Protein AF-A0A3M2ALV7-F1 (afdb_monomer)

Sequence (116 aa):
MKDRSLATRAAGAVLLAASIRTLFSGIVAEPADLADPVRGAEAVLPDLQHDGWLRLSWLPGLGPERARQVVAARARLSVRLTPERLALLPGVGERTAAEIAAWYRRGGRGPPARPG

Secondary structure (DSSP, 8-state):
--SHHHHHHHHHHHHHHHHHHHHHHTS----TTTT-TTTSSS-----TTTS-HHHHHTSTTTHHHHHHHHHHHHTT-SS---GGGGGGSTT--HHHHHHHHHHHHTTS-SPPPPP-

Solvent-accessible surface area (backbone atoms only — not comparable to full-atom values): 6932 Å² total; per-residue (Å²): 140,73,66,67,65,55,55,54,51,52,52,49,51,53,51,51,53,52,50,54,52,56,64,62,70,67,74,69,73,75,57,68,50,72,74,27,84,88,78,28,70,84,58,75,70,76,48,79,77,75,55,55,32,75,69,44,19,66,40,42,73,36,36,62,68,40,15,44,42,47,59,64,48,52,79,73,46,96,58,87,63,44,50,79,52,39,39,78,39,83,84,36,49,63,67,40,16,52,53,35,32,53,30,56,75,55,65,62,55,72,84,74,50,71,90,127

Radius of gyration: 23.33 Å; Cα contacts (8 Å, |Δi|>4): 100; chains: 1; bounding box: 55×29×68 Å

Nearest PDB structures (foldseek):
  8dss-assembly1_B  TM=8.441E-01  e=1.852E-01  Geobacillus stearothermophilus ATCC 7953
  3bzk-assembly1_A  TM=8.410E-01  e=4.439E-01  Pseudomonas aeruginosa
  2edu-assembly1_A  TM=7.894E-01  e=7.501E-01  Homo sapiens
  2oce-assembly1_A  TM=8.376E-01  e=1.128E+00  Pseudomonas aeruginosa PAO1
  5ol9-assembly1_A  TM=7.805E-01  e=1.128E+00  Homo sapiens

Foldseek 3Di:
DPPVVVVVVVVVVVVVVVVVVVVVVPPPPVVVQCLDLVRHDQDPPDQLLDDALSSVCQQAPCHNPNSNQSVVCSVVDPDRDDLCCSCVGPPQHNVSSVSRNVCVVVSNDDDGHDDD

Mean predicted aligned error: 14.22 Å

pLDDT: mean 73.64, std 16.15, range [42.44, 92.0]

Structure (mmCIF, N/CA/C/O backbone):
data_AF-A0A3M2ALV7-F1
#
_entry.id   AF-A0A3M2ALV7-F1
#
loop_
_atom_site.group_PDB
_atom_site.id
_atom_site.type_symbol
_atom_site.label_atom_id
_atom_site.label_alt_id
_atom_site.label_comp_id
_atom_site.label_asym_id
_atom_site.label_entity_id
_atom_site.label_seq_id
_atom_site.pdbx_PDB_ins_code
_atom_site.Cartn_x
_atom_site.Cartn_y
_atom_site.Cartn_z
_atom_site.occupancy
_atom_site.B_iso_or_equiv
_atom_site.auth_seq_id
_atom_site.auth_comp_id
_atom_site.auth_asym_id
_atom_site.auth_atom_id
_atom_site.pdbx_PDB_model_num
ATOM 1 N N . MET A 1 1 ? 38.992 -4.687 -55.582 1.00 53.00 1 MET A N 1
ATOM 2 C CA . MET A 1 1 ? 37.516 -4.581 -55.744 1.00 53.00 1 MET A CA 1
ATOM 3 C C . MET A 1 1 ? 36.721 -5.281 -54.618 1.00 53.00 1 MET A C 1
ATOM 5 O O . MET A 1 1 ? 35.574 -5.636 -54.848 1.00 53.00 1 MET A O 1
ATOM 9 N N . LYS A 1 2 ? 37.261 -5.462 -53.396 1.00 54.00 2 LYS A N 1
ATOM 10 C CA . LYS A 1 2 ? 36.605 -6.256 -52.326 1.00 54.00 2 LYS A CA 1
ATOM 11 C C . LYS A 1 2 ? 35.976 -5.408 -51.199 1.00 54.00 2 LYS A C 1
ATOM 13 O O . LYS A 1 2 ? 35.088 -5.892 -50.510 1.00 54.00 2 LYS A O 1
ATOM 18 N N . ASP A 1 3 ? 36.338 -4.127 -51.092 1.00 56.25 3 ASP A N 1
ATOM 19 C CA . ASP A 1 3 ? 35.966 -3.276 -49.944 1.00 56.25 3 ASP A CA 1
ATOM 20 C C . ASP A 1 3 ? 34.577 -2.625 -50.030 1.00 56.25 3 ASP A C 1
ATOM 22 O O . ASP A 1 3 ? 33.947 -2.350 -49.011 1.00 56.25 3 ASP A O 1
ATOM 26 N N . ARG A 1 4 ? 34.035 -2.426 -51.240 1.00 55.34 4 ARG A N 1
ATOM 27 C CA . ARG A 1 4 ? 32.738 -1.739 -51.415 1.00 55.34 4 ARG A CA 1
ATOM 28 C C . ARG A 1 4 ? 31.553 -2.557 -50.885 1.00 55.34 4 ARG A C 1
ATOM 30 O O . ARG A 1 4 ? 30.586 -1.977 -50.413 1.00 55.34 4 ARG A O 1
ATOM 37 N N . SER A 1 5 ? 31.646 -3.890 -50.903 1.00 58.34 5 SER A N 1
ATOM 38 C CA . SER A 1 5 ? 30.572 -4.784 -50.435 1.00 58.34 5 SER A CA 1
ATOM 39 C C . SER A 1 5 ? 30.409 -4.778 -48.908 1.00 58.34 5 SER A C 1
ATOM 41 O O . SER A 1 5 ? 29.289 -4.902 -48.413 1.00 58.34 5 SER A O 1
ATOM 43 N N . LEU A 1 6 ? 31.501 -4.589 -48.158 1.00 58.56 6 LEU A N 1
ATOM 44 C CA . LEU A 1 6 ? 31.463 -4.498 -46.695 1.00 58.56 6 LEU A CA 1
ATOM 45 C C . LEU A 1 6 ? 30.834 -3.180 -46.235 1.00 58.56 6 LEU A C 1
ATOM 47 O O . LEU A 1 6 ? 29.984 -3.189 -45.346 1.00 58.56 6 LEU A O 1
ATOM 51 N N . ALA A 1 7 ? 31.176 -2.073 -46.899 1.00 60.19 7 ALA A N 1
ATOM 52 C CA . ALA A 1 7 ? 30.609 -0.760 -46.601 1.00 60.19 7 ALA A CA 1
ATOM 53 C C . ALA A 1 7 ? 29.082 -0.727 -46.796 1.00 60.19 7 ALA A C 1
ATOM 55 O O . ALA A 1 7 ? 28.360 -0.218 -45.941 1.00 60.19 7 ALA A O 1
ATOM 56 N N . THR A 1 8 ? 28.565 -1.332 -47.872 1.00 63.22 8 THR A N 1
ATOM 57 C CA . THR A 1 8 ? 27.117 -1.365 -48.146 1.00 63.22 8 THR A CA 1
ATOM 58 C C . THR A 1 8 ? 26.344 -2.218 -47.136 1.00 63.22 8 THR A C 1
ATOM 60 O O . THR A 1 8 ? 25.243 -1.848 -46.733 1.00 63.22 8 THR A O 1
ATOM 63 N N . ARG A 1 9 ? 26.918 -3.337 -46.673 1.00 58.91 9 ARG A N 1
ATOM 64 C CA . ARG A 1 9 ? 26.288 -4.200 -45.656 1.00 58.91 9 ARG A CA 1
ATOM 65 C C . ARG A 1 9 ? 26.292 -3.550 -44.274 1.00 58.91 9 ARG A C 1
ATOM 67 O O . ARG A 1 9 ? 25.289 -3.627 -43.570 1.00 58.91 9 ARG A O 1
ATOM 74 N N . ALA A 1 10 ? 27.382 -2.870 -43.920 1.00 64.81 10 ALA A N 1
ATOM 75 C CA . ALA A 1 10 ? 27.474 -2.108 -42.679 1.00 64.81 10 ALA A CA 1
ATOM 76 C C . ALA A 1 10 ? 26.472 -0.942 -42.662 1.00 64.81 10 ALA A C 1
ATOM 78 O O . ALA A 1 10 ? 25.736 -0.784 -41.691 1.00 64.81 10 ALA A O 1
ATOM 79 N N . ALA A 1 11 ? 26.369 -0.185 -43.759 1.00 65.56 11 ALA A N 1
ATOM 80 C CA . ALA A 1 11 ? 25.396 0.899 -43.884 1.00 65.56 11 ALA A CA 1
ATOM 81 C C . ALA A 1 11 ? 23.945 0.394 -43.779 1.00 65.56 11 ALA A C 1
ATOM 83 O O . ALA A 1 11 ? 23.135 0.992 -43.073 1.00 65.56 11 ALA A O 1
ATOM 84 N N . GLY A 1 12 ? 23.629 -0.742 -44.413 1.00 65.31 12 GLY A N 1
ATOM 85 C CA . GLY A 1 12 ? 22.311 -1.374 -44.310 1.00 65.31 12 GLY A CA 1
ATOM 86 C C . GLY A 1 12 ? 21.969 -1.836 -42.889 1.00 65.31 12 GLY A C 1
ATOM 87 O O . GLY A 1 12 ? 20.850 -1.621 -42.430 1.00 65.31 12 GLY A O 1
ATOM 88 N N . ALA A 1 13 ? 22.933 -2.411 -42.163 1.00 67.62 13 ALA A N 1
ATOM 89 C CA . ALA A 1 13 ? 22.735 -2.844 -40.780 1.00 67.62 13 ALA A CA 1
ATOM 90 C C . ALA A 1 13 ? 22.515 -1.663 -39.818 1.00 67.62 13 ALA A C 1
ATOM 92 O O . ALA A 1 13 ? 21.657 -1.738 -38.939 1.00 67.62 13 ALA A O 1
ATOM 93 N N . VAL A 1 14 ? 23.243 -0.556 -40.007 1.00 69.50 14 VAL A N 1
ATOM 94 C CA . VAL A 1 14 ? 23.081 0.664 -39.200 1.00 69.50 14 VAL A CA 1
ATOM 95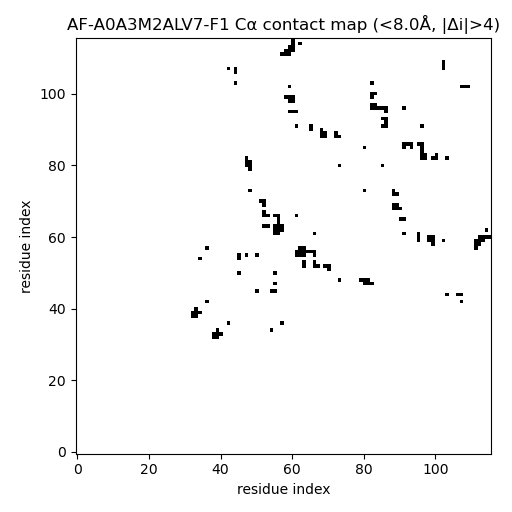 C C . VAL A 1 14 ? 21.720 1.313 -39.449 1.00 69.50 14 VAL A C 1
ATOM 97 O O . VAL A 1 14 ? 21.043 1.689 -38.494 1.00 69.50 14 VAL A O 1
ATOM 100 N N . LEU A 1 15 ? 21.280 1.384 -40.709 1.00 67.75 15 LEU A N 1
ATOM 101 C CA . LEU A 1 15 ? 19.948 1.886 -41.055 1.00 67.75 15 LEU A CA 1
ATOM 102 C C . LEU A 1 15 ? 18.842 1.010 -40.458 1.00 67.75 15 LEU A C 1
ATOM 104 O O . LEU A 1 15 ? 17.938 1.544 -39.824 1.00 67.75 15 LEU A O 1
ATOM 108 N N . LEU A 1 16 ? 18.950 -0.317 -40.564 1.00 66.88 16 LEU A N 1
ATOM 109 C CA . LEU A 1 16 ? 17.968 -1.242 -39.991 1.00 66.88 16 LEU A CA 1
ATOM 110 C C . LEU A 1 16 ? 17.880 -1.115 -38.460 1.00 66.88 16 LEU A C 1
ATOM 112 O O . LEU A 1 16 ? 16.783 -1.040 -37.906 1.00 66.88 16 LEU A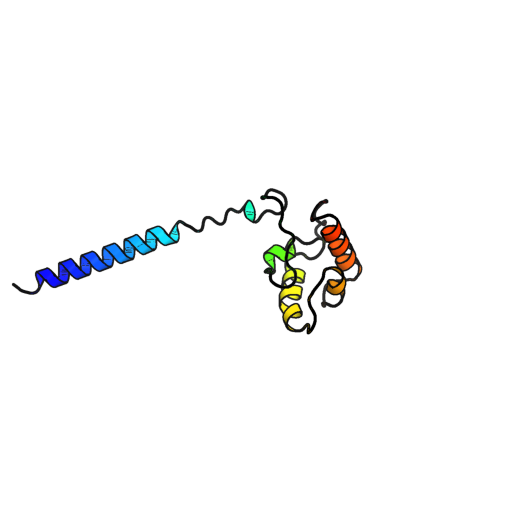 O 1
ATOM 116 N N . ALA A 1 17 ? 19.024 -1.036 -37.774 1.00 66.44 17 ALA A N 1
ATOM 117 C CA . ALA A 1 17 ? 19.069 -0.848 -36.325 1.00 66.44 17 ALA A CA 1
ATOM 118 C C . ALA A 1 17 ? 18.473 0.507 -35.897 1.00 66.44 17 ALA A C 1
ATOM 120 O O . ALA A 1 17 ? 17.740 0.576 -34.907 1.00 66.44 17 ALA A O 1
ATOM 121 N N . ALA A 1 18 ? 18.726 1.574 -36.662 1.00 61.72 18 ALA A N 1
ATOM 122 C CA . ALA A 1 18 ? 18.131 2.885 -36.421 1.00 61.72 18 ALA A CA 1
ATOM 123 C C . ALA A 1 18 ? 16.605 2.873 -36.639 1.00 61.72 18 ALA A C 1
ATOM 125 O O . ALA A 1 18 ? 15.860 3.425 -35.828 1.00 61.72 18 ALA A O 1
ATOM 126 N N . SER A 1 19 ? 16.108 2.189 -37.674 1.00 59.97 19 SER A N 1
ATOM 127 C CA . SER A 1 19 ? 14.668 2.071 -37.939 1.00 59.97 19 SER A CA 1
ATOM 128 C C . SER A 1 19 ? 13.933 1.302 -36.839 1.00 59.97 19 SER A C 1
ATOM 130 O O . SER A 1 19 ? 12.911 1.779 -36.348 1.00 59.97 19 SER A O 1
ATOM 132 N N . ILE A 1 20 ? 14.478 0.166 -36.384 1.00 64.12 20 ILE A N 1
ATOM 133 C CA . ILE A 1 20 ? 13.897 -0.624 -35.283 1.00 64.12 20 ILE A CA 1
ATOM 134 C C . ILE A 1 20 ? 1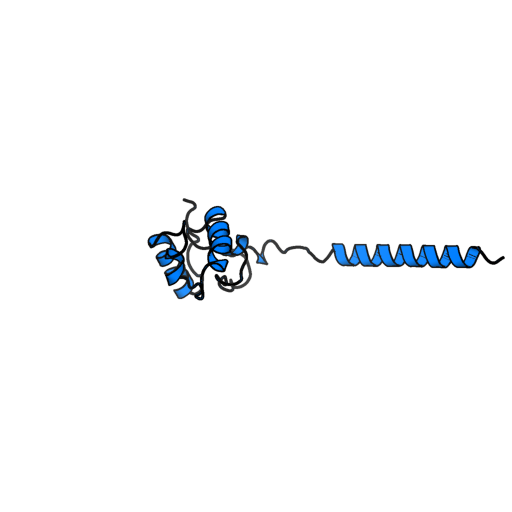3.827 0.209 -33.998 1.00 64.12 20 ILE A C 1
ATOM 136 O O . ILE A 1 20 ? 12.806 0.202 -33.310 1.00 64.12 20 ILE A O 1
ATOM 140 N N . ARG A 1 21 ? 14.878 0.983 -33.698 1.00 56.25 21 ARG A N 1
ATOM 141 C CA . ARG A 1 21 ? 14.908 1.863 -32.523 1.00 56.25 21 ARG A CA 1
ATOM 142 C C . ARG A 1 21 ? 13.837 2.953 -32.584 1.00 56.25 21 ARG A C 1
ATOM 144 O O . ARG A 1 21 ? 13.231 3.255 -31.563 1.00 56.25 21 ARG A O 1
ATOM 151 N N . THR A 1 22 ? 13.560 3.494 -33.767 1.00 59.06 22 THR A N 1
ATOM 152 C CA . THR A 1 22 ? 12.552 4.553 -33.935 1.00 59.06 22 THR A CA 1
ATOM 153 C C . THR A 1 22 ? 11.125 4.000 -33.820 1.00 59.06 22 THR A C 1
ATOM 155 O O . THR A 1 22 ? 10.271 4.629 -33.204 1.00 59.06 22 THR A O 1
ATOM 158 N N . LEU A 1 23 ? 10.880 2.787 -34.329 1.00 56.22 23 LEU A N 1
ATOM 159 C CA . LEU A 1 23 ? 9.601 2.078 -34.189 1.00 56.22 23 LEU A CA 1
ATOM 160 C C . LEU A 1 23 ? 9.290 1.677 -32.739 1.00 56.22 23 LEU A C 1
ATOM 162 O O . LEU A 1 23 ? 8.133 1.720 -32.333 1.00 56.22 23 LEU A O 1
ATOM 166 N N . PHE A 1 24 ? 10.303 1.335 -31.938 1.00 53.28 24 PHE A N 1
ATOM 167 C CA . PHE A 1 24 ? 10.099 0.965 -30.531 1.00 53.28 24 PHE A CA 1
ATOM 168 C C . PHE A 1 24 ? 9.965 2.164 -29.580 1.00 53.28 24 PHE A C 1
ATOM 170 O O . PHE A 1 24 ? 9.335 2.039 -28.533 1.00 53.28 24 PHE A O 1
ATOM 177 N N . SER A 1 25 ? 10.514 3.333 -29.924 1.00 51.78 25 SER A N 1
ATOM 178 C CA . SER A 1 25 ? 10.426 4.528 -29.069 1.00 51.78 25 SER A CA 1
ATOM 179 C C . SER A 1 25 ? 9.071 5.248 -29.118 1.00 51.78 25 SER A C 1
ATOM 181 O O . SER A 1 25 ? 8.817 6.086 -28.261 1.00 51.78 25 SER A O 1
ATOM 183 N N . GLY A 1 26 ? 8.196 4.927 -30.078 1.00 48.41 26 GLY A N 1
ATOM 184 C CA . GLY A 1 26 ? 6.879 5.563 -30.229 1.00 48.41 26 GLY A CA 1
ATOM 185 C C . GLY A 1 26 ? 5.700 4.848 -29.552 1.00 48.41 26 GLY A C 1
ATOM 186 O O . GLY A 1 26 ? 4.604 5.396 -29.544 1.00 48.41 26 GLY A O 1
ATOM 187 N N . ILE A 1 27 ? 5.887 3.643 -28.992 1.00 52.50 27 ILE A N 1
ATOM 188 C CA . ILE A 1 27 ? 4.790 2.780 -28.483 1.00 52.50 27 ILE A CA 1
ATOM 189 C C . ILE A 1 27 ? 4.621 2.877 -26.952 1.00 52.50 27 ILE A C 1
ATOM 191 O O . ILE A 1 27 ? 3.928 2.081 -26.331 1.00 52.50 27 ILE A O 1
ATOM 195 N N . VAL A 1 28 ? 5.199 3.893 -26.310 1.00 49.69 28 VAL A N 1
ATOM 196 C CA . VAL A 1 28 ? 4.859 4.222 -24.915 1.00 49.69 28 VAL A CA 1
ATOM 197 C C . VAL A 1 28 ? 4.344 5.652 -24.859 1.00 49.6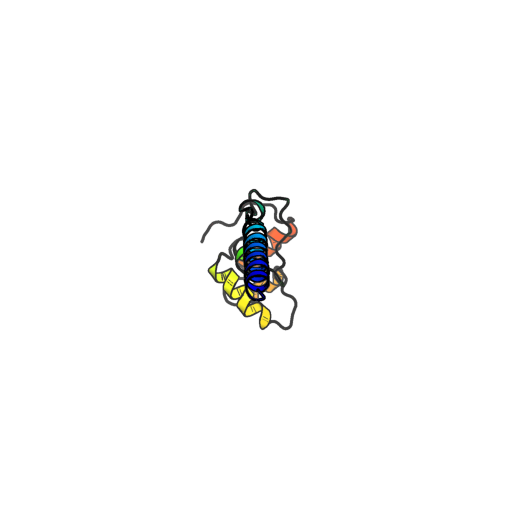9 28 VAL A C 1
ATOM 199 O O . VAL A 1 28 ? 4.919 6.530 -24.224 1.00 49.69 28 VAL A O 1
ATOM 202 N N . ALA A 1 29 ? 3.234 5.900 -25.550 1.00 48.69 29 ALA A N 1
ATOM 203 C CA . ALA A 1 29 ? 2.283 6.852 -25.006 1.00 48.69 29 ALA A CA 1
ATOM 204 C C . ALA A 1 29 ? 1.707 6.170 -23.762 1.00 48.69 29 ALA A C 1
ATOM 206 O O . ALA A 1 29 ? 0.836 5.319 -23.897 1.00 48.69 29 ALA A O 1
ATOM 207 N N . GLU A 1 30 ? 2.251 6.460 -22.577 1.00 53.78 30 GLU A N 1
ATOM 208 C CA . GLU A 1 30 ? 1.537 6.230 -21.317 1.00 53.78 30 GLU A CA 1
ATOM 209 C C . GLU A 1 30 ? 0.222 7.003 -21.455 1.00 53.78 30 GLU A C 1
ATOM 211 O O . GLU A 1 30 ? 0.255 8.239 -21.488 1.00 53.78 30 GLU A O 1
ATOM 216 N N . PRO A 1 31 ? -0.928 6.336 -21.641 1.00 51.84 31 PRO A N 1
ATOM 217 C CA . PRO A 1 31 ? -2.180 7.055 -21.699 1.00 51.84 31 PRO A CA 1
ATOM 218 C C . PRO A 1 31 ? -2.425 7.533 -20.273 1.00 51.84 31 PRO A C 1
ATOM 220 O O . PRO A 1 31 ? -2.851 6.763 -19.412 1.00 51.84 31 PRO A O 1
ATOM 223 N N . ALA A 1 32 ? -2.107 8.802 -20.021 1.00 56.56 32 ALA A N 1
ATOM 224 C CA . ALA A 1 32 ? -2.286 9.457 -18.729 1.00 56.56 32 ALA A CA 1
ATOM 225 C C . ALA A 1 32 ? -3.707 9.244 -18.169 1.00 56.56 32 ALA A C 1
ATOM 227 O O . ALA A 1 32 ? -3.891 9.218 -16.958 1.00 56.56 32 ALA A O 1
ATOM 228 N N . ASP A 1 33 ? -4.678 9.000 -19.055 1.00 53.94 33 ASP A N 1
ATOM 229 C CA . ASP A 1 33 ? -6.064 8.699 -18.719 1.00 53.94 33 ASP A CA 1
ATOM 230 C C . ASP A 1 33 ? -6.308 7.255 -18.229 1.00 53.94 33 ASP A C 1
ATOM 232 O O . ASP A 1 33 ? -7.202 7.060 -17.416 1.00 53.94 33 ASP A O 1
ATOM 236 N N . LEU A 1 34 ? -5.531 6.229 -18.627 1.00 50.47 34 LEU A N 1
ATOM 237 C CA . LEU A 1 34 ? -5.655 4.881 -18.015 1.00 50.47 34 LEU A CA 1
ATOM 238 C C . LEU A 1 34 ? -5.098 4.851 -16.589 1.00 50.47 34 LEU A C 1
ATOM 240 O O . LEU A 1 34 ? -5.522 4.037 -15.770 1.00 50.47 34 LEU A O 1
ATOM 244 N N . ALA A 1 35 ? -4.139 5.731 -16.307 1.00 52.72 35 ALA A N 1
ATOM 245 C CA . ALA A 1 35 ? -3.591 5.947 -14.979 1.00 52.72 35 ALA A CA 1
ATOM 246 C C . ALA A 1 35 ? -4.398 6.985 -14.175 1.00 52.72 35 ALA A C 1
ATOM 248 O O . ALA A 1 35 ? -4.014 7.314 -13.060 1.00 52.72 35 ALA A O 1
ATOM 249 N N . ASP A 1 36 ? -5.505 7.517 -14.695 1.00 57.94 36 ASP A N 1
ATOM 250 C CA . ASP A 1 36 ? -6.398 8.367 -13.913 1.00 57.94 36 ASP A CA 1
ATOM 251 C C . ASP A 1 36 ? -7.510 7.493 -13.302 1.00 57.94 36 ASP A C 1
ATOM 253 O O . ASP A 1 36 ? -8.414 7.063 -14.014 1.00 57.94 36 ASP A O 1
ATOM 257 N N . PRO A 1 37 ? -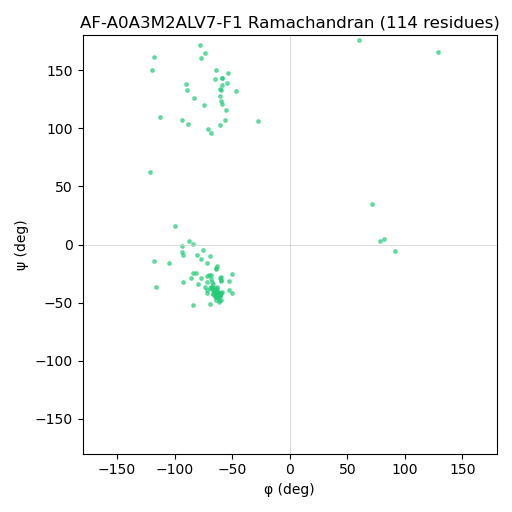7.516 7.217 -11.988 1.00 55.62 37 PRO A N 1
ATOM 258 C CA . PRO A 1 37 ? -8.579 6.429 -11.360 1.00 55.62 37 PRO A CA 1
ATOM 259 C C . PRO A 1 37 ? -9.930 7.166 -11.308 1.00 55.62 37 PRO A C 1
ATOM 261 O O . PRO A 1 37 ? -10.935 6.558 -10.941 1.00 55.62 37 PRO A O 1
ATOM 264 N N . VAL A 1 38 ? -9.962 8.468 -11.623 1.00 55.03 38 VAL A N 1
ATOM 265 C CA . VAL A 1 38 ? -11.172 9.303 -11.674 1.00 55.03 38 VAL A CA 1
ATOM 266 C C . VAL A 1 38 ? -11.769 9.340 -13.085 1.00 55.03 38 VAL A C 1
ATOM 268 O O . VAL A 1 38 ? -12.990 9.439 -13.213 1.00 55.03 38 VAL A O 1
ATOM 271 N N . ARG A 1 39 ? -10.939 9.265 -14.137 1.00 46.94 39 ARG A N 1
ATOM 272 C CA . ARG A 1 39 ? -11.362 9.403 -15.551 1.00 46.94 39 ARG A CA 1
ATOM 273 C C . ARG A 1 39 ? -11.115 8.174 -16.433 1.00 46.94 39 ARG A C 1
ATOM 275 O O . ARG A 1 39 ? -11.662 8.116 -17.533 1.00 46.94 39 ARG A O 1
ATOM 282 N N . GLY A 1 40 ? -10.313 7.221 -15.973 1.00 50.16 40 GLY A N 1
ATOM 283 C CA . GLY A 1 40 ? -9.912 6.027 -16.708 1.00 50.16 40 GLY A CA 1
ATOM 284 C C . GLY A 1 40 ? -10.972 4.930 -16.758 1.00 50.16 40 GLY A C 1
ATOM 285 O O . GLY A 1 40 ? -12.010 4.994 -16.097 1.00 50.16 40 GLY A O 1
ATOM 286 N N . ALA A 1 41 ? -10.697 3.904 -17.570 1.00 48.38 41 ALA A N 1
ATOM 287 C CA . ALA A 1 41 ? -11.525 2.703 -17.663 1.00 48.38 41 ALA A CA 1
ATOM 288 C C . ALA A 1 41 ? -11.743 2.071 -16.275 1.00 48.38 41 ALA A C 1
ATOM 290 O O . ALA A 1 41 ? -10.861 2.155 -15.422 1.00 48.38 41 ALA A O 1
ATOM 291 N N . GLU A 1 42 ? -12.918 1.457 -16.075 1.00 52.28 42 GLU A N 1
ATOM 292 C CA . GLU A 1 42 ? -13.418 0.872 -14.819 1.00 52.28 42 GLU A CA 1
ATOM 293 C C . GLU A 1 42 ? -12.279 0.406 -13.895 1.00 52.28 42 GLU A C 1
ATOM 295 O O . GLU A 1 42 ? -11.576 -0.562 -14.193 1.00 52.28 42 GLU A O 1
ATOM 300 N N . ALA A 1 43 ? -12.033 1.164 -12.819 1.00 56.41 43 ALA A N 1
ATOM 301 C CA . ALA A 1 43 ? -10.822 1.029 -12.023 1.00 56.41 43 ALA A CA 1
ATOM 302 C C . ALA A 1 43 ? -10.723 -0.380 -11.427 1.00 56.41 43 ALA A C 1
ATOM 304 O O . ALA A 1 43 ? -11.361 -0.703 -10.423 1.00 56.41 43 ALA A O 1
ATOM 305 N N . VAL A 1 44 ? -9.876 -1.218 -12.028 1.00 69.50 44 VAL A N 1
ATOM 306 C CA . VAL A 1 44 ? -9.408 -2.449 -11.398 1.00 69.50 44 VAL A CA 1
ATOM 307 C C . VAL A 1 44 ? -8.805 -2.032 -10.060 1.00 69.50 44 VAL A C 1
ATOM 309 O O . VAL A 1 44 ? -7.829 -1.271 -10.033 1.00 69.50 44 VAL A O 1
ATOM 312 N N . LEU A 1 45 ? -9.425 -2.487 -8.966 1.00 79.75 45 LEU A N 1
ATOM 313 C CA . LEU A 1 45 ? -8.976 -2.211 -7.603 1.00 79.75 45 LEU A CA 1
ATOM 314 C C . LEU A 1 45 ? -7.465 -2.455 -7.508 1.00 79.75 45 LEU A C 1
ATOM 316 O O . LEU A 1 45 ? -7.011 -3.504 -7.978 1.00 79.75 45 LEU A O 1
ATOM 320 N N . PRO A 1 46 ? -6.690 -1.524 -6.925 1.00 86.56 46 PRO A N 1
ATOM 321 C CA . PRO A 1 46 ? -5.269 -1.746 -6.746 1.00 86.56 46 PRO A CA 1
ATOM 322 C C . PRO A 1 46 ? -4.999 -3.061 -6.003 1.00 86.56 46 PRO A C 1
ATOM 324 O O . PRO A 1 46 ? -5.689 -3.412 -5.050 1.00 86.56 46 PRO A O 1
ATOM 327 N N . ASP A 1 47 ? -3.989 -3.808 -6.422 1.00 88.38 47 ASP A N 1
ATOM 328 C CA . ASP A 1 47 ? -3.502 -4.960 -5.678 1.00 88.38 47 ASP A CA 1
ATOM 329 C C . ASP A 1 47 ? -2.436 -4.498 -4.682 1.00 88.38 47 ASP A C 1
ATOM 331 O O . ASP A 1 47 ? -1.286 -4.253 -5.046 1.00 88.38 47 ASP A O 1
ATOM 335 N N . LEU A 1 48 ? -2.799 -4.419 -3.400 1.00 90.19 48 LEU A N 1
ATOM 336 C CA . LEU A 1 48 ? -1.891 -4.022 -2.315 1.00 90.19 48 LEU A CA 1
ATOM 337 C C . LEU A 1 48 ? -0.585 -4.835 -2.286 1.00 90.19 48 LEU A C 1
ATOM 339 O O . LEU A 1 48 ? 0.466 -4.321 -1.884 1.00 90.19 48 LEU A O 1
ATOM 343 N N . GLN A 1 49 ? -0.637 -6.098 -2.710 1.00 88.88 49 GLN A N 1
ATOM 344 C CA . GLN A 1 49 ? 0.503 -7.003 -2.660 1.00 88.88 49 GLN A CA 1
ATOM 345 C C . GLN A 1 49 ? 1.489 -6.764 -3.807 1.00 88.88 49 GLN A C 1
ATOM 347 O O . GLN A 1 49 ? 2.695 -6.902 -3.600 1.00 88.88 49 GLN A O 1
ATOM 352 N N . HIS A 1 50 ? 1.001 -6.386 -4.990 1.00 87.06 50 HIS A N 1
ATOM 353 C CA . HIS A 1 50 ? 1.815 -6.358 -6.209 1.00 87.06 50 HIS A CA 1
ATOM 354 C C . HIS A 1 50 ? 1.985 -4.954 -6.796 1.00 87.06 50 HIS A C 1
ATOM 356 O O . HIS A 1 50 ? 3.085 -4.613 -7.233 1.00 87.06 50 HIS A O 1
ATOM 362 N N . ASP A 1 51 ? 0.967 -4.095 -6.728 1.00 90.12 51 ASP A N 1
ATOM 363 C CA . ASP A 1 51 ? 0.992 -2.786 -7.382 1.00 90.12 51 ASP A CA 1
ATOM 364 C C . ASP A 1 51 ? 2.062 -1.847 -6.819 1.00 90.12 51 ASP A C 1
ATOM 366 O O . ASP A 1 51 ? 2.438 -1.906 -5.646 1.00 90.12 51 ASP A O 1
ATOM 370 N N . GLY A 1 52 ? 2.561 -0.960 -7.679 1.00 89.38 52 GLY A N 1
ATOM 371 C CA . GLY A 1 52 ? 3.541 0.056 -7.313 1.00 89.38 52 GLY A CA 1
ATOM 372 C C . GLY A 1 52 ? 2.953 1.199 -6.480 1.00 89.38 52 GLY A C 1
ATOM 373 O O . GLY A 1 52 ? 1.743 1.423 -6.43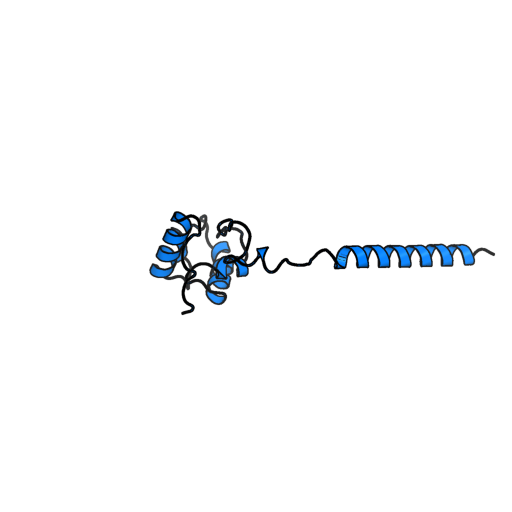3 1.00 89.38 52 GLY A O 1
ATOM 374 N N . TRP A 1 53 ? 3.8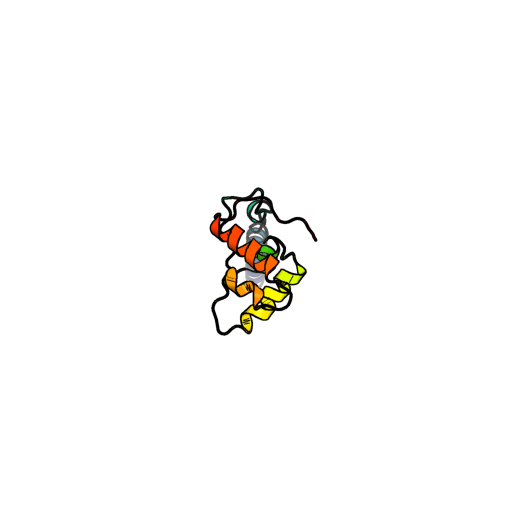39 1.982 -5.860 1.00 88.88 53 TRP A N 1
ATOM 375 C CA . TRP A 1 53 ? 3.457 3.067 -4.949 1.00 88.88 53 TRP A CA 1
ATOM 376 C C . TRP A 1 53 ? 2.584 4.134 -5.622 1.00 88.88 53 TRP A C 1
ATOM 378 O O . TRP A 1 53 ? 1.735 4.717 -4.962 1.00 88.88 53 TRP A O 1
ATOM 388 N N . LEU A 1 54 ? 2.762 4.382 -6.924 1.00 86.75 54 LEU A N 1
ATOM 389 C CA . LEU A 1 54 ? 1.973 5.376 -7.651 1.00 86.75 54 LEU A CA 1
ATOM 390 C C . LEU A 1 54 ? 0.487 5.003 -7.639 1.00 86.75 54 LEU A C 1
ATOM 392 O O . LEU A 1 54 ? -0.342 5.801 -7.217 1.00 86.75 54 LEU A O 1
ATOM 396 N N . ARG A 1 55 ? 0.165 3.756 -7.986 1.00 85.50 55 ARG A N 1
ATOM 397 C CA . ARG A 1 55 ? -1.213 3.252 -7.995 1.00 85.50 55 ARG A CA 1
ATOM 398 C C . ARG A 1 55 ? -1.805 3.164 -6.587 1.00 85.50 55 ARG A C 1
ATOM 400 O O . ARG A 1 55 ? -2.969 3.489 -6.381 1.00 85.50 55 ARG A O 1
ATOM 407 N N . LEU A 1 56 ? -0.989 2.800 -5.594 1.00 89.25 56 LEU A N 1
ATOM 408 C CA . LEU A 1 56 ? -1.408 2.796 -4.188 1.00 89.25 56 LEU A CA 1
ATOM 409 C C . LEU A 1 56 ? -1.615 4.207 -3.616 1.00 89.25 56 LEU A C 1
ATOM 411 O O . LEU A 1 56 ? -2.413 4.372 -2.699 1.00 89.25 56 LEU A O 1
ATOM 415 N N . SER A 1 57 ? -0.939 5.230 -4.148 1.00 88.75 57 SER A N 1
ATOM 416 C CA . SER A 1 57 ? -1.065 6.615 -3.666 1.00 88.75 57 SER A CA 1
ATOM 417 C C . SER A 1 57 ? -2.458 7.204 -3.864 1.00 88.75 57 SER A C 1
ATOM 419 O O . SER A 1 57 ? -2.831 8.141 -3.161 1.00 88.75 57 SER A O 1
ATOM 421 N N . TRP A 1 58 ? -3.235 6.619 -4.775 1.00 83.62 58 TRP A N 1
ATOM 422 C CA . TRP A 1 58 ? -4.614 7.004 -5.050 1.00 83.62 58 TRP A CA 1
ATOM 423 C C . TRP A 1 58 ? -5.610 6.421 -4.049 1.00 83.62 58 TRP A C 1
ATOM 425 O O . TRP A 1 58 ? -6.780 6.801 -4.049 1.00 83.62 58 TRP A O 1
ATOM 435 N N . LEU A 1 59 ? -5.163 5.504 -3.185 1.00 86.88 59 LEU A N 1
ATOM 436 C CA . LEU A 1 59 ? -5.999 4.997 -2.111 1.00 86.88 59 LEU A CA 1
ATOM 437 C C . LEU A 1 59 ? -6.324 6.114 -1.116 1.00 86.88 59 LEU A C 1
ATOM 439 O O . LEU A 1 59 ? -5.464 6.948 -0.802 1.00 86.88 59 LEU A O 1
ATOM 443 N N . PRO A 1 60 ? -7.556 6.121 -0.582 1.00 85.25 60 PRO A N 1
ATOM 444 C CA . PRO A 1 60 ? -7.994 7.178 0.303 1.00 85.25 60 PRO A CA 1
ATOM 445 C C . PRO A 1 60 ? -7.086 7.287 1.536 1.00 85.25 60 PRO A C 1
ATOM 447 O O . PRO A 1 60 ? -6.918 6.329 2.284 1.00 85.25 60 PRO A O 1
ATOM 450 N N . GLY A 1 61 ? -6.475 8.458 1.730 1.00 84.06 61 GLY A N 1
ATOM 451 C CA . GLY A 1 61 ? -5.634 8.759 2.888 1.00 84.06 61 GLY A CA 1
ATOM 452 C C . GLY A 1 61 ? -4.215 8.178 2.847 1.00 84.06 61 GLY A C 1
ATOM 453 O O . GLY A 1 61 ? -3.473 8.373 3.810 1.00 84.06 61 GLY A O 1
ATOM 454 N N . LEU A 1 62 ? -3.801 7.498 1.770 1.00 86.94 62 LEU A N 1
ATOM 455 C CA . LEU A 1 62 ? -2.435 6.976 1.643 1.00 86.94 62 LEU A CA 1
ATOM 456 C C . LEU A 1 62 ? -1.480 8.058 1.105 1.00 86.94 62 LEU A C 1
ATOM 458 O O . LEU A 1 62 ? -0.464 8.355 1.730 1.00 86.94 62 LEU A O 1
ATOM 462 N N . GLY A 1 63 ? -1.813 8.701 -0.018 1.00 87.06 63 GLY A N 1
ATOM 463 C CA . GLY A 1 63 ? -0.920 9.673 -0.658 1.00 87.06 63 GLY A CA 1
ATOM 464 C C . GLY A 1 63 ? 0.435 9.066 -1.080 1.00 87.06 63 GLY A C 1
ATOM 465 O O . GLY A 1 63 ? 0.712 7.888 -0.836 1.00 87.06 63 GLY A O 1
ATOM 466 N N . PRO A 1 64 ? 1.313 9.834 -1.746 1.00 88.38 64 PRO A N 1
ATOM 467 C CA . PRO A 1 64 ? 2.540 9.296 -2.340 1.00 88.38 64 PRO A CA 1
ATOM 468 C C . PRO A 1 64 ? 3.556 8.808 -1.300 1.00 88.38 64 PRO A C 1
ATOM 470 O O . PRO A 1 64 ? 4.192 7.774 -1.507 1.00 88.38 64 PRO A O 1
ATOM 473 N N . GLU A 1 65 ? 3.710 9.509 -0.175 1.00 89.25 65 GLU A N 1
ATOM 474 C CA . GLU A 1 65 ? 4.692 9.130 0.846 1.00 89.25 65 GLU A CA 1
ATOM 475 C C . GLU A 1 65 ? 4.316 7.836 1.569 1.00 89.25 65 GLU A C 1
ATOM 477 O O . GLU A 1 65 ? 5.125 6.904 1.603 1.00 89.25 65 GLU A O 1
ATOM 482 N N . ARG A 1 66 ? 3.081 7.720 2.083 1.00 89.06 66 ARG A N 1
ATOM 483 C CA . ARG A 1 66 ? 2.663 6.485 2.768 1.00 89.06 66 ARG A CA 1
ATOM 484 C C . ARG A 1 66 ? 2.563 5.325 1.784 1.00 89.06 66 ARG A C 1
ATOM 486 O O . ARG A 1 66 ? 2.909 4.208 2.143 1.00 89.06 66 ARG A O 1
ATOM 493 N N . ALA A 1 67 ? 2.194 5.565 0.524 1.00 91.69 67 ALA A N 1
ATOM 494 C CA . ALA A 1 67 ? 2.215 4.518 -0.495 1.00 91.69 67 ALA A CA 1
ATOM 495 C C . ALA A 1 67 ? 3.612 3.920 -0.713 1.00 91.69 67 ALA A C 1
ATOM 497 O O . ALA A 1 67 ? 3.755 2.700 -0.811 1.00 91.69 67 ALA A O 1
ATOM 498 N N . ARG A 1 68 ? 4.662 4.753 -0.740 1.00 92.00 68 ARG A N 1
ATOM 499 C CA . ARG A 1 68 ? 6.050 4.263 -0.810 1.00 92.00 68 ARG A CA 1
ATOM 500 C C . ARG A 1 68 ? 6.417 3.452 0.427 1.00 92.00 68 ARG A C 1
ATOM 502 O O . ARG A 1 68 ? 7.044 2.403 0.292 1.00 92.00 68 ARG A O 1
ATOM 509 N N . GLN A 1 69 ? 5.995 3.897 1.611 1.00 90.69 69 GLN A N 1
ATOM 510 C CA . GLN A 1 69 ? 6.207 3.154 2.856 1.00 90.69 69 GLN A CA 1
ATOM 511 C C . GLN A 1 69 ? 5.505 1.793 2.827 1.00 90.69 69 GLN A C 1
ATOM 513 O O . GLN A 1 69 ? 6.117 0.795 3.197 1.00 90.69 69 GLN A O 1
ATOM 518 N N . VAL A 1 70 ? 4.277 1.718 2.308 1.00 91.19 70 VAL A N 1
ATOM 519 C CA . VAL A 1 70 ? 3.539 0.457 2.147 1.00 91.19 70 VAL A CA 1
ATOM 520 C C . VAL A 1 70 ? 4.289 -0.518 1.239 1.00 91.19 70 VAL A C 1
ATOM 522 O O . VAL A 1 70 ? 4.490 -1.673 1.615 1.00 91.19 70 VAL A O 1
ATOM 525 N N . VAL A 1 71 ? 4.773 -0.060 0.080 1.00 91.75 71 VAL A N 1
ATOM 526 C CA . VAL A 1 71 ? 5.567 -0.900 -0.837 1.00 91.75 71 VAL A CA 1
ATOM 527 C C . VAL A 1 71 ? 6.885 -1.349 -0.201 1.00 91.75 71 VAL A C 1
ATOM 529 O O . VAL A 1 71 ? 7.291 -2.495 -0.381 1.00 91.75 71 VAL A O 1
ATOM 532 N N . ALA A 1 72 ? 7.548 -0.483 0.568 1.00 90.75 72 ALA A N 1
ATOM 533 C CA . ALA A 1 72 ? 8.782 -0.840 1.264 1.00 90.75 72 ALA A CA 1
ATOM 534 C C . ALA A 1 72 ? 8.541 -1.844 2.406 1.00 90.75 72 ALA A C 1
ATOM 536 O O . ALA A 1 72 ? 9.355 -2.738 2.641 1.00 90.75 72 ALA A O 1
ATOM 537 N N . ALA A 1 73 ? 7.424 -1.709 3.120 1.00 89.69 73 ALA A N 1
ATOM 538 C CA . ALA A 1 73 ? 7.123 -2.501 4.303 1.00 89.69 73 ALA A CA 1
ATOM 539 C C . ALA A 1 73 ? 6.465 -3.851 3.980 1.00 89.69 73 ALA A C 1
ATOM 541 O O . ALA A 1 73 ? 6.699 -4.815 4.709 1.00 89.69 73 ALA A O 1
ATOM 542 N N . ARG A 1 74 ? 5.717 -3.980 2.872 1.00 88.44 74 ARG A N 1
ATOM 543 C CA . ARG A 1 74 ? 5.054 -5.248 2.504 1.00 88.44 74 ARG A CA 1
ATOM 544 C C . ARG A 1 74 ? 6.028 -6.407 2.285 1.00 88.44 74 ARG A C 1
ATOM 546 O O . ARG A 1 74 ? 5.675 -7.543 2.564 1.00 88.44 74 ARG A O 1
ATOM 553 N N . ALA A 1 75 ? 7.266 -6.129 1.864 1.00 84.38 75 ALA A N 1
ATOM 554 C CA . ALA A 1 75 ? 8.314 -7.146 1.719 1.00 84.38 75 ALA A CA 1
ATOM 555 C C . ALA A 1 75 ? 8.720 -7.791 3.057 1.00 84.38 75 ALA A C 1
ATOM 557 O O . ALA A 1 75 ? 9.290 -8.877 3.075 1.00 84.38 75 ALA A O 1
ATOM 558 N N . ARG A 1 76 ? 8.439 -7.119 4.180 1.00 85.69 76 ARG A N 1
ATOM 559 C CA . ARG A 1 76 ? 8.740 -7.600 5.534 1.00 85.69 76 ARG A CA 1
ATOM 560 C C . ARG A 1 76 ? 7.570 -8.359 6.158 1.00 85.69 76 ARG A C 1
ATOM 562 O O . ARG A 1 76 ? 7.733 -8.947 7.222 1.00 85.69 76 ARG A O 1
ATOM 569 N N . LEU A 1 77 ? 6.398 -8.342 5.523 1.00 84.06 77 LEU A N 1
ATOM 570 C CA . LEU A 1 77 ? 5.237 -9.075 5.999 1.00 84.06 77 LEU A CA 1
ATOM 571 C C . LEU A 1 77 ? 5.307 -10.526 5.525 1.00 84.06 77 LEU A C 1
ATOM 573 O O . LEU A 1 77 ? 5.369 -10.809 4.334 1.00 84.06 77 LEU A O 1
ATOM 577 N N . SER A 1 78 ? 5.210 -11.457 6.470 1.00 81.88 78 SER A N 1
ATOM 578 C CA . SER A 1 78 ? 5.056 -12.893 6.192 1.00 81.88 78 SER A CA 1
ATOM 579 C C . SER A 1 78 ? 3.638 -13.255 5.730 1.00 81.88 78 SER A C 1
ATOM 581 O O . SER A 1 78 ? 3.352 -14.409 5.423 1.00 81.88 78 SER A O 1
ATOM 583 N N . VAL A 1 79 ? 2.726 -12.281 5.740 1.00 84.69 79 VAL A N 1
ATOM 584 C CA . VAL A 1 79 ? 1.300 -12.451 5.469 1.00 84.69 79 VAL A CA 1
ATOM 585 C C . VAL A 1 79 ? 0.886 -11.628 4.261 1.00 84.69 79 VAL A C 1
ATOM 587 O O . VAL A 1 79 ? 1.426 -10.553 4.007 1.00 84.69 79 VAL A O 1
ATOM 590 N N . ARG A 1 80 ? -0.135 -12.109 3.546 1.00 87.00 80 ARG A N 1
ATOM 591 C CA . ARG A 1 80 ? -0.755 -11.345 2.463 1.00 87.00 80 ARG A CA 1
ATOM 592 C C . ARG A 1 80 ? -1.341 -10.044 3.009 1.00 87.00 80 ARG A C 1
ATOM 594 O O . ARG A 1 80 ? -2.148 -10.075 3.950 1.00 87.00 80 ARG A O 1
ATOM 601 N N . LEU A 1 81 ? -0.967 -8.934 2.378 1.00 87.75 81 LEU A N 1
ATOM 602 C CA . LEU A 1 81 ? -1.486 -7.615 2.697 1.00 87.75 81 LEU A CA 1
ATOM 603 C C . LEU A 1 81 ? -2.917 -7.476 2.162 1.00 87.75 81 LEU A C 1
ATOM 605 O O . LEU A 1 81 ? -3.164 -7.612 0.965 1.00 87.75 81 LEU A O 1
ATOM 609 N N . THR A 1 82 ? -3.864 -7.235 3.066 1.00 89.31 82 THR A N 1
ATOM 610 C CA . THR A 1 82 ? -5.276 -6.958 2.756 1.00 89.31 82 THR A CA 1
ATOM 611 C C . THR A 1 82 ? -5.628 -5.553 3.250 1.00 89.31 82 THR A C 1
ATOM 613 O O . THR A 1 82 ? -4.900 -5.025 4.097 1.00 89.31 82 THR A O 1
ATOM 616 N N . PRO A 1 83 ? -6.721 -4.932 2.768 1.00 89.19 83 PRO A N 1
ATOM 617 C CA . PRO A 1 83 ? -7.127 -3.601 3.221 1.00 89.19 83 PRO A CA 1
ATOM 618 C C . PRO A 1 83 ? -7.245 -3.482 4.748 1.00 89.19 83 PRO A C 1
ATOM 620 O O . PRO A 1 83 ? -6.799 -2.500 5.329 1.00 89.19 83 PRO A O 1
ATOM 623 N N . GLU A 1 84 ? -7.758 -4.517 5.411 1.00 86.38 84 GLU A N 1
ATOM 624 C CA . GLU A 1 84 ? -7.918 -4.586 6.869 1.00 86.38 84 GLU A CA 1
ATOM 625 C C . GLU A 1 84 ? -6.574 -4.665 7.602 1.00 86.38 84 GLU A C 1
ATOM 627 O O . GLU A 1 84 ? -6.459 -4.256 8.751 1.00 86.38 84 GLU A O 1
ATOM 632 N N . ARG A 1 85 ? -5.541 -5.190 6.938 1.00 88.62 85 ARG A N 1
ATOM 633 C CA . ARG A 1 85 ? -4.197 -5.368 7.498 1.00 88.62 85 ARG A CA 1
ATOM 634 C C . ARG A 1 85 ? -3.268 -4.198 7.206 1.00 88.62 85 ARG A C 1
ATOM 636 O O . ARG A 1 85 ? -2.131 -4.215 7.665 1.00 88.62 85 ARG A O 1
ATOM 643 N N . LEU A 1 86 ? -3.725 -3.182 6.475 1.00 89.88 86 LEU A N 1
ATOM 644 C CA . LEU A 1 86 ? -2.920 -1.992 6.203 1.00 89.88 86 LEU A CA 1
ATOM 645 C C . LEU A 1 86 ? -2.500 -1.270 7.488 1.00 89.88 86 LEU A C 1
ATOM 647 O O . LEU A 1 86 ? -1.403 -0.728 7.514 1.00 89.88 86 LEU A O 1
ATOM 651 N N . ALA A 1 87 ? -3.302 -1.332 8.557 1.00 90.06 87 ALA A N 1
ATOM 652 C CA . ALA A 1 87 ? -2.964 -0.755 9.862 1.00 90.06 87 ALA A CA 1
ATOM 653 C C . ALA A 1 87 ? -1.722 -1.388 10.521 1.00 90.06 87 ALA A C 1
ATOM 655 O O . ALA A 1 87 ? -1.109 -0.785 11.396 1.00 90.06 87 ALA A O 1
ATOM 656 N N . LEU A 1 88 ? -1.310 -2.587 10.083 1.00 86.94 88 LEU A N 1
ATOM 657 C CA . LEU A 1 88 ? -0.070 -3.222 10.544 1.00 86.94 88 LEU A CA 1
ATOM 658 C C . LEU A 1 88 ? 1.180 -2.523 9.995 1.00 86.94 88 LEU A C 1
ATOM 660 O O . LEU A 1 88 ? 2.289 -2.782 10.465 1.00 86.94 88 LEU A O 1
ATOM 664 N N . LEU A 1 89 ? 1.026 -1.688 8.964 1.00 87.12 89 LEU A N 1
ATOM 665 C CA . LEU A 1 89 ? 2.137 -1.008 8.324 1.00 87.12 89 LEU A CA 1
ATOM 666 C C . LEU A 1 89 ? 2.420 0.333 9.008 1.00 87.12 89 LEU A C 1
ATOM 668 O O . LEU A 1 89 ? 1.505 1.135 9.212 1.00 87.12 89 LEU A O 1
ATOM 672 N N . PRO A 1 90 ? 3.695 0.627 9.317 1.00 79.75 90 PRO A N 1
ATOM 673 C CA . PRO A 1 90 ? 4.065 1.913 9.885 1.00 79.75 90 PRO A CA 1
ATOM 674 C C . PRO A 1 90 ? 3.671 3.041 8.925 1.00 79.75 90 PRO A C 1
ATOM 676 O O . PRO A 1 90 ? 3.933 2.965 7.726 1.00 79.75 90 PRO A O 1
ATOM 679 N N . GLY A 1 91 ? 3.031 4.079 9.465 1.00 81.62 91 GLY A N 1
ATOM 680 C CA . GLY A 1 91 ? 2.550 5.226 8.690 1.00 81.62 91 GLY A CA 1
ATOM 681 C C . GLY A 1 91 ? 1.110 5.105 8.179 1.00 81.62 91 GLY A C 1
ATOM 682 O O . GLY A 1 91 ? 0.584 6.094 7.666 1.00 81.62 91 GLY A O 1
ATOM 683 N N . VAL A 1 92 ? 0.443 3.958 8.366 1.00 87.00 92 VAL A N 1
ATOM 684 C CA . VAL A 1 92 ? -0.986 3.785 8.063 1.00 87.00 92 VAL A CA 1
ATOM 685 C C . VAL A 1 92 ? -1.765 3.573 9.358 1.00 87.00 92 VAL A C 1
ATOM 687 O O . VAL A 1 92 ? -1.645 2.545 10.011 1.00 87.00 92 VAL A O 1
ATOM 690 N N . GLY A 1 93 ? -2.566 4.564 9.750 1.00 88.12 93 GLY A N 1
ATOM 691 C CA . GLY A 1 93 ? -3.394 4.464 10.953 1.00 88.12 93 GLY A CA 1
ATOM 692 C C . GLY A 1 93 ? -4.644 3.605 10.747 1.00 88.12 93 GLY A C 1
ATOM 693 O O . GLY A 1 93 ? -5.131 3.460 9.624 1.00 88.12 93 GLY A O 1
ATOM 694 N N . GLU A 1 94 ? -5.224 3.128 11.851 1.00 88.88 94 GLU A N 1
ATOM 695 C CA . GLU A 1 94 ? -6.476 2.348 11.881 1.00 88.88 94 GLU A CA 1
ATOM 696 C C . GLU A 1 94 ? -7.611 3.010 11.091 1.00 88.88 94 GLU A C 1
ATOM 698 O O . GLU A 1 94 ? -8.323 2.366 10.322 1.00 88.88 94 GLU A O 1
ATOM 703 N N . ARG A 1 95 ? -7.744 4.336 11.215 1.00 89.19 95 ARG A N 1
ATOM 704 C CA . ARG A 1 95 ? -8.744 5.104 10.468 1.00 89.19 95 ARG A CA 1
ATOM 705 C C . ARG A 1 95 ? -8.533 4.999 8.958 1.00 89.19 95 ARG A C 1
ATOM 707 O O . ARG A 1 95 ? -9.484 4.739 8.228 1.00 89.19 95 ARG A O 1
ATOM 714 N N . THR A 1 96 ? -7.300 5.191 8.497 1.00 89.50 96 THR A N 1
ATOM 715 C CA . THR A 1 96 ? -6.950 5.105 7.075 1.00 89.50 96 THR A CA 1
ATOM 716 C C . THR A 1 96 ? -7.181 3.691 6.552 1.00 89.50 96 THR A C 1
ATOM 718 O O . THR A 1 96 ? -7.786 3.520 5.497 1.00 89.50 96 THR A O 1
ATOM 721 N N . ALA A 1 97 ? -6.784 2.665 7.309 1.00 91.50 97 ALA A N 1
ATOM 722 C CA . ALA A 1 97 ? -7.049 1.275 6.949 1.00 91.50 97 ALA A CA 1
ATOM 723 C C . ALA A 1 97 ? -8.558 0.983 6.846 1.00 91.50 97 ALA A C 1
ATOM 725 O O . ALA A 1 97 ? -9.001 0.380 5.868 1.00 91.50 97 ALA A O 1
ATOM 726 N N . ALA A 1 98 ? -9.369 1.472 7.790 1.00 90.56 98 ALA A N 1
ATOM 727 C CA . ALA A 1 98 ? -10.823 1.313 7.766 1.00 90.56 98 ALA A CA 1
ATOM 728 C C . ALA A 1 98 ? -11.483 2.029 6.573 1.00 90.56 98 ALA A C 1
ATOM 730 O O . ALA A 1 98 ? -12.376 1.466 5.932 1.00 90.56 98 ALA A O 1
ATOM 731 N N . GLU A 1 99 ? -11.037 3.246 6.249 1.00 90.06 99 GLU A N 1
ATOM 732 C CA . GLU A 1 99 ? -11.507 4.014 5.089 1.00 90.06 99 GLU A CA 1
ATOM 733 C C . GLU A 1 99 ? -11.177 3.293 3.773 1.00 90.06 99 GLU A C 1
ATOM 735 O O . GLU A 1 99 ? -12.054 3.138 2.916 1.00 90.06 99 GLU A O 1
ATOM 740 N N . ILE A 1 100 ? -9.952 2.773 3.643 1.00 89.94 100 ILE A N 1
ATOM 741 C CA . ILE A 1 100 ? -9.526 1.978 2.486 1.00 89.94 100 ILE A CA 1
ATOM 742 C C . ILE A 1 100 ? -10.338 0.682 2.402 1.00 89.94 100 ILE A C 1
ATOM 744 O O . ILE A 1 100 ? -10.906 0.393 1.352 1.00 89.94 100 ILE A O 1
ATOM 748 N N . ALA A 1 101 ? -10.493 -0.070 3.492 1.00 90.69 101 ALA A N 1
ATOM 749 C CA . ALA A 1 101 ? -11.293 -1.296 3.500 1.00 90.69 101 ALA A CA 1
ATOM 750 C C . ALA A 1 101 ? -12.754 -1.039 3.089 1.00 90.69 101 ALA A C 1
ATOM 752 O O . ALA A 1 101 ? -13.333 -1.792 2.304 1.00 90.69 101 ALA A O 1
ATOM 753 N N . ALA A 1 102 ? -13.351 0.063 3.554 1.00 89.25 102 ALA A N 1
ATOM 754 C CA . ALA A 1 102 ? -14.687 0.469 3.131 1.00 89.25 102 ALA A CA 1
ATOM 755 C C . ALA A 1 102 ? -14.747 0.826 1.635 1.00 89.25 102 ALA A C 1
ATOM 757 O O . ALA A 1 102 ? -15.738 0.516 0.974 1.00 89.25 102 ALA A O 1
ATOM 758 N N . TRP A 1 103 ? -13.702 1.452 1.092 1.00 87.38 103 TRP A N 1
ATOM 759 C CA . TRP A 1 103 ? -13.589 1.764 -0.333 1.00 87.38 103 TRP A CA 1
ATOM 760 C C . TRP A 1 103 ? -13.462 0.499 -1.202 1.00 87.38 103 TRP A C 1
ATOM 762 O O . TRP A 1 103 ? -14.190 0.372 -2.189 1.00 87.38 103 TRP A O 1
ATOM 772 N N . TYR A 1 104 ? -12.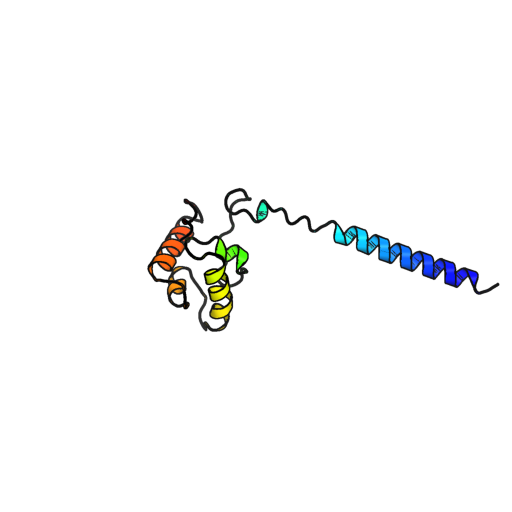659 -0.490 -0.784 1.00 87.25 104 TYR A N 1
ATOM 773 C CA . TYR A 1 104 ? -12.577 -1.800 -1.453 1.00 87.25 104 TYR A CA 1
ATOM 774 C C . TYR A 1 104 ? -13.924 -2.532 -1.443 1.00 87.25 104 TYR A C 1
ATOM 776 O O . TYR A 1 104 ? -14.355 -3.022 -2.484 1.00 87.25 104 TYR A O 1
ATOM 784 N N . ARG A 1 105 ? -14.645 -2.544 -0.310 1.00 87.81 105 ARG A N 1
ATOM 785 C CA . ARG A 1 105 ? -15.986 -3.162 -0.217 1.00 87.81 105 ARG A CA 1
ATOM 786 C C . ARG A 1 105 ? -17.011 -2.538 -1.167 1.00 87.81 105 ARG A C 1
ATOM 788 O O . ARG A 1 105 ? -17.943 -3.217 -1.583 1.00 87.81 105 ARG A O 1
ATOM 795 N N . ARG A 1 106 ? -16.850 -1.260 -1.525 1.00 83.38 106 ARG A N 1
ATOM 796 C CA . ARG A 1 106 ? -17.708 -0.573 -2.508 1.00 83.38 106 ARG A CA 1
ATOM 797 C C . ARG A 1 106 ? -17.282 -0.799 -3.961 1.00 83.38 106 ARG A C 1
ATOM 799 O O . ARG A 1 106 ? -17.931 -0.254 -4.855 1.00 83.38 106 ARG A O 1
ATOM 806 N N . GLY A 1 107 ? -16.223 -1.572 -4.203 1.00 82.31 107 GLY A N 1
ATOM 807 C CA . GLY A 1 107 ? -15.677 -1.802 -5.539 1.00 82.31 107 GLY A CA 1
ATOM 808 C C . GLY A 1 107 ? -14.978 -0.570 -6.108 1.00 82.31 107 GLY A C 1
ATOM 809 O O . GLY A 1 107 ? -15.113 -0.288 -7.289 1.00 82.31 107 GLY A O 1
ATOM 810 N N . GLY A 1 108 ? -14.316 0.224 -5.262 1.00 74.31 108 GLY A N 1
ATOM 811 C CA . GLY A 1 108 ? -13.554 1.390 -5.710 1.00 74.31 108 GLY A CA 1
ATOM 812 C C . GLY A 1 108 ? -14.393 2.649 -5.951 1.00 74.31 108 GLY A C 1
ATOM 813 O O . GLY A 1 108 ? -13.878 3.672 -6.392 1.00 74.31 108 GLY A O 1
ATOM 814 N N . ARG A 1 109 ? -15.694 2.599 -5.636 1.00 65.31 109 ARG A N 1
ATOM 815 C CA . ARG A 1 109 ? -16.634 3.711 -5.822 1.00 65.31 109 ARG A CA 1
ATOM 816 C C . ARG A 1 109 ? -16.708 4.625 -4.594 1.00 65.31 109 ARG A C 1
ATOM 818 O O . ARG A 1 109 ? -16.807 4.167 -3.447 1.00 65.31 109 ARG A O 1
ATOM 825 N N . GLY A 1 110 ? -16.738 5.931 -4.849 1.00 59.19 110 GLY A N 1
ATOM 826 C CA . GLY A 1 110 ? -16.889 6.987 -3.843 1.00 59.19 110 GLY A CA 1
ATOM 827 C C . GLY A 1 110 ? -15.809 8.066 -3.962 1.00 59.19 110 GLY A C 1
ATOM 828 O O . GLY A 1 110 ? -14.824 7.856 -4.666 1.00 59.19 110 GLY A O 1
ATOM 829 N N . PRO A 1 111 ? -15.992 9.226 -3.306 1.00 50.81 111 PRO A N 1
ATOM 830 C CA . PRO A 1 111 ? -15.106 10.370 -3.487 1.00 50.81 111 PRO A CA 1
ATOM 831 C C . PRO A 1 111 ? -13.664 10.019 -3.077 1.00 50.81 111 PRO A C 1
ATOM 833 O O . PRO A 1 111 ? -13.478 9.420 -2.010 1.00 50.81 111 PRO A O 1
ATOM 836 N N . PRO A 1 112 ? -12.651 10.376 -3.893 1.00 53.50 112 PRO A N 1
ATOM 837 C CA . PRO A 1 112 ? -11.253 10.218 -3.510 1.00 53.50 112 PRO A CA 1
ATOM 838 C C . PRO A 1 112 ? -10.986 11.014 -2.228 1.00 53.50 112 PRO A C 1
ATOM 840 O O . PRO A 1 112 ? -11.580 12.074 -2.006 1.00 53.50 112 PRO A O 1
ATOM 843 N N . ALA A 1 113 ? -10.135 10.478 -1.349 1.00 56.62 113 ALA A N 1
ATOM 844 C CA . ALA A 1 113 ? -9.860 11.133 -0.075 1.00 56.62 113 ALA A CA 1
ATOM 845 C C . ALA A 1 113 ? -9.309 12.540 -0.284 1.00 56.62 113 ALA A C 1
ATOM 847 O O . ALA A 1 113 ? -8.504 12.791 -1.182 1.00 56.62 113 ALA A O 1
ATOM 848 N N . ARG A 1 114 ? -9.723 13.442 0.607 1.00 48.28 114 ARG A N 1
ATOM 849 C CA . ARG A 1 114 ? -9.135 14.774 0.700 1.00 48.28 114 ARG A CA 1
ATOM 850 C C . ARG A 1 114 ? -7.634 14.641 0.981 1.00 48.28 114 ARG A C 1
ATOM 852 O O . ARG A 1 114 ? -7.272 13.820 1.828 1.00 48.28 114 ARG A O 1
ATOM 859 N N . PRO A 1 115 ? -6.782 15.438 0.318 1.00 42.44 115 PRO A N 1
ATOM 860 C CA . PRO A 1 115 ? -5.393 15.560 0.729 1.00 42.44 115 PRO A CA 1
ATOM 861 C C . PRO A 1 115 ? -5.380 16.084 2.171 1.00 42.44 115 PRO A C 1
ATOM 863 O O . PRO A 1 115 ? -6.030 17.088 2.472 1.00 42.44 115 PRO A O 1
ATOM 866 N N . GLY A 1 116 ? -4.734 15.330 3.057 1.00 43.84 116 GLY A N 1
ATOM 867 C CA . GLY A 1 116 ? -4.416 15.739 4.423 1.00 43.84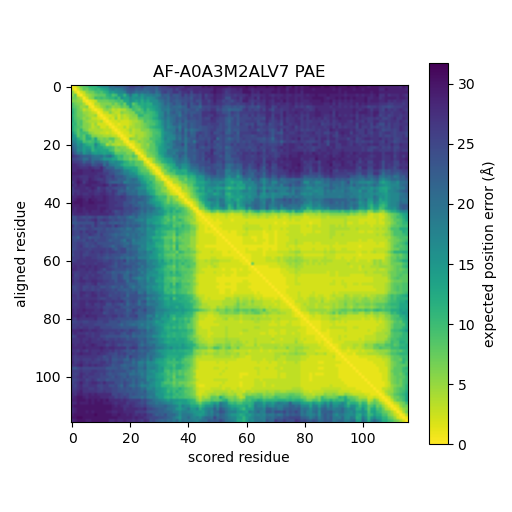 116 GLY A CA 1
ATOM 868 C C . GLY A 1 116 ? -2.967 16.170 4.515 1.00 43.84 116 GLY A C 1
ATOM 869 O O . GLY A 1 116 ? -2.168 15.665 3.692 1.00 43.84 116 GLY A O 1
#